Protein AF-A0A5E4IRG0-F1 (afdb_monomer)

Structure (mmCIF, N/CA/C/O backbone):
data_AF-A0A5E4IRG0-F1
#
_entry.id   AF-A0A5E4IRG0-F1
#
loop_
_atom_site.group_PDB
_atom_site.id
_atom_site.type_symbol
_atom_site.label_atom_id
_atom_site.label_alt_id
_atom_site.label_comp_id
_atom_site.label_asym_id
_atom_site.label_entity_id
_atom_site.label_seq_id
_atom_site.pdbx_PDB_ins_code
_atom_site.Cartn_x
_atom_site.Cartn_y
_atom_site.Cartn_z
_atom_site.occupancy
_atom_site.B_iso_or_equiv
_atom_site.auth_seq_id
_atom_site.auth_comp_id
_atom_site.auth_asym_id
_atom_site.auth_atom_id
_atom_site.pdbx_PDB_model_num
ATOM 1 N N . MET A 1 1 ? -17.922 -11.017 8.767 1.00 49.22 1 MET A N 1
ATOM 2 C CA . MET A 1 1 ? -16.994 -10.063 8.133 1.00 49.22 1 MET A CA 1
ATOM 3 C C . MET A 1 1 ? -16.853 -10.526 6.704 1.00 49.22 1 MET A C 1
ATOM 5 O O . MET A 1 1 ? -16.290 -11.594 6.501 1.00 49.22 1 MET A O 1
ATOM 9 N N . ASP A 1 2 ? -17.446 -9.803 5.759 1.00 52.03 2 ASP A N 1
ATOM 10 C CA . ASP A 1 2 ? -17.298 -10.082 4.329 1.00 52.03 2 ASP A CA 1
ATOM 11 C C . ASP A 1 2 ? -15.829 -9.847 3.961 1.00 52.03 2 ASP A C 1
ATOM 13 O O . ASP A 1 2 ? -15.380 -8.714 3.795 1.00 52.03 2 ASP A O 1
ATOM 17 N N . GLY A 1 3 ? -15.042 -10.924 3.986 1.00 57.00 3 GLY A N 1
ATOM 18 C CA . GLY A 1 3 ? -13.575 -10.909 3.984 1.00 57.00 3 GLY A CA 1
ATOM 19 C C . GLY A 1 3 ? -12.929 -10.501 2.660 1.00 57.00 3 GLY A C 1
ATOM 20 O O . GLY A 1 3 ? -11.755 -10.786 2.457 1.00 57.00 3 GLY A O 1
ATOM 21 N N . GLU A 1 4 ? -13.677 -9.866 1.760 1.00 71.06 4 GLU A N 1
ATOM 22 C CA . GLU A 1 4 ? -13.226 -9.564 0.401 1.00 71.06 4 GLU A CA 1
ATOM 23 C C . GLU A 1 4 ? -13.097 -8.061 0.110 1.00 71.06 4 GLU A C 1
ATOM 25 O O . GLU A 1 4 ? -12.426 -7.686 -0.851 1.00 71.06 4 GLU A O 1
ATOM 30 N N . THR A 1 5 ? -13.652 -7.187 0.957 1.00 83.38 5 THR A N 1
ATOM 31 C CA . THR A 1 5 ? -13.642 -5.735 0.714 1.00 83.38 5 THR A CA 1
ATOM 32 C C . THR A 1 5 ? -12.464 -5.049 1.405 1.00 83.38 5 THR A C 1
ATOM 34 O O . THR A 1 5 ? -12.278 -5.181 2.617 1.00 83.38 5 THR A O 1
ATOM 37 N N . LEU A 1 6 ? -11.700 -4.244 0.659 1.00 88.62 6 LEU A N 1
ATOM 38 C CA . LEU A 1 6 ? -10.636 -3.400 1.212 1.00 88.62 6 LEU A CA 1
ATOM 39 C C . LEU A 1 6 ? -11.215 -2.363 2.194 1.00 88.62 6 LEU A C 1
ATOM 41 O O . LEU A 1 6 ? -11.920 -1.442 1.795 1.00 88.62 6 LEU A O 1
ATOM 45 N N . GLN A 1 7 ? -10.893 -2.502 3.483 1.00 91.06 7 GLN A N 1
ATOM 46 C CA . GLN A 1 7 ? -11.421 -1.639 4.554 1.00 91.06 7 GLN A CA 1
ATOM 47 C C . GLN A 1 7 ? -10.587 -0.372 4.807 1.00 91.06 7 GLN A C 1
ATOM 49 O O . GLN A 1 7 ? -11.105 0.623 5.319 1.00 91.06 7 GLN A O 1
ATOM 54 N N . GLY A 1 8 ? -9.294 -0.410 4.487 1.00 92.06 8 GLY A N 1
ATOM 55 C CA . GLY A 1 8 ? -8.365 0.686 4.735 1.00 92.06 8 GLY A CA 1
ATOM 56 C C . GLY A 1 8 ? -6.910 0.274 4.531 1.00 92.06 8 GLY A C 1
ATOM 57 O O . GLY A 1 8 ? -6.607 -0.907 4.360 1.00 92.06 8 GLY A O 1
ATOM 58 N N . ILE A 1 9 ? -6.007 1.253 4.570 1.00 93.06 9 ILE A N 1
ATOM 59 C CA . ILE A 1 9 ? -4.556 1.030 4.589 1.00 93.06 9 ILE A CA 1
ATOM 60 C C . ILE A 1 9 ? -3.954 1.689 5.829 1.00 93.06 9 ILE A C 1
ATOM 62 O O . ILE A 1 9 ? -4.373 2.775 6.229 1.00 93.06 9 ILE A O 1
ATOM 66 N N . VAL A 1 10 ? -2.959 1.039 6.426 1.00 93.50 10 VAL A N 1
ATOM 67 C CA . VAL A 1 10 ? -2.134 1.626 7.484 1.00 93.50 10 VAL A CA 1
ATOM 68 C C . VAL A 1 10 ? -0.730 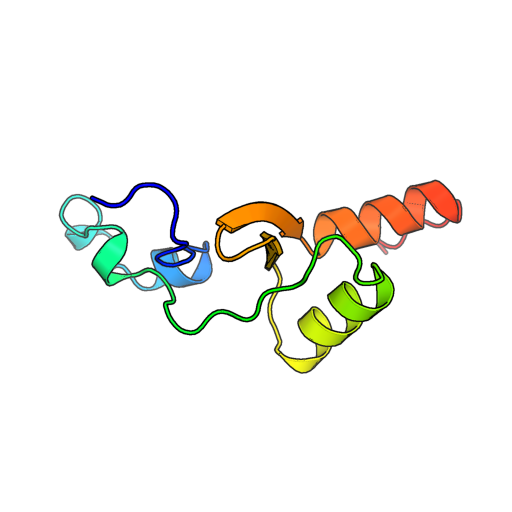1.824 6.935 1.00 93.50 10 VAL A C 1
ATOM 70 O O . VAL A 1 10 ? -0.114 0.901 6.396 1.00 93.50 10 VAL A O 1
ATOM 73 N N . THR A 1 11 ? -0.211 3.037 7.069 1.00 90.00 11 THR A N 1
ATOM 74 C CA . THR A 1 11 ? 1.171 3.369 6.725 1.00 90.00 11 THR A CA 1
ATOM 75 C C . THR A 1 11 ? 1.955 3.777 7.967 1.00 90.00 11 THR A C 1
ATOM 77 O O . THR A 1 11 ? 1.392 4.005 9.036 1.00 90.00 11 THR A O 1
ATOM 80 N N . LEU A 1 12 ? 3.279 3.898 7.831 1.00 89.38 12 LEU A N 1
ATOM 81 C CA . LEU A 1 12 ? 4.131 4.390 8.917 1.00 89.38 12 LEU A CA 1
ATOM 82 C C . LEU A 1 12 ? 3.647 5.752 9.437 1.00 89.38 12 LEU A C 1
ATOM 84 O O . LEU A 1 12 ? 3.633 5.976 10.640 1.00 89.38 12 LEU A O 1
ATOM 88 N N . THR A 1 13 ? 3.200 6.628 8.537 1.00 87.88 13 THR A N 1
ATOM 89 C CA . THR A 1 13 ? 2.670 7.952 8.882 1.00 87.88 13 THR A CA 1
ATOM 90 C C . THR A 1 13 ? 1.404 7.872 9.730 1.00 87.88 13 THR A C 1
ATOM 92 O O . THR A 1 13 ? 1.160 8.759 10.541 1.00 87.88 13 THR A O 1
ATOM 95 N N . ASP A 1 14 ? 0.603 6.819 9.584 1.00 91.19 14 ASP A N 1
ATOM 96 C CA . ASP A 1 14 ? -0.593 6.627 10.405 1.00 91.19 14 ASP A CA 1
ATOM 97 C C . ASP A 1 14 ? -0.227 6.134 11.804 1.00 91.19 14 ASP A C 1
ATOM 99 O O . ASP A 1 14 ? -0.742 6.651 12.790 1.00 91.19 14 ASP A O 1
ATOM 103 N N . LEU A 1 15 ? 0.742 5.220 11.903 1.00 91.56 15 LEU A N 1
ATOM 104 C CA . LEU A 1 15 ? 1.254 4.735 13.188 1.00 91.56 15 LEU A CA 1
ATOM 105 C C . LEU A 1 15 ? 2.009 5.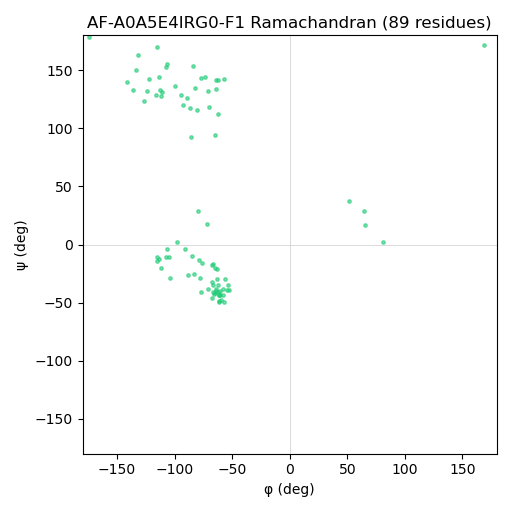814 13.974 1.00 91.56 15 LEU A C 1
ATOM 107 O O . LEU A 1 15 ? 1.952 5.834 15.199 1.00 91.56 15 LEU A O 1
ATOM 111 N N . GLN A 1 16 ? 2.678 6.743 13.287 1.00 92.12 16 GLN A N 1
ATOM 112 C CA . GLN A 1 16 ? 3.360 7.880 13.915 1.00 92.12 16 GLN A CA 1
ATOM 113 C C . GLN A 1 16 ? 2.407 8.834 14.645 1.00 92.12 16 GLN A C 1
ATOM 115 O O . GLN A 1 16 ? 2.850 9.576 15.517 1.00 92.12 16 GLN A O 1
ATOM 120 N N . LYS A 1 17 ? 1.111 8.821 14.310 1.00 90.69 17 LYS A N 1
ATOM 121 C CA . LYS A 1 17 ? 0.095 9.632 14.996 1.00 90.69 17 LYS A CA 1
ATOM 122 C C . LYS A 1 17 ? -0.334 9.023 16.331 1.00 90.69 17 LYS A C 1
ATOM 124 O O . LYS A 1 17 ? -0.995 9.709 17.101 1.00 90.69 17 LYS A O 1
ATOM 129 N N . VAL A 1 18 ? 0.010 7.759 16.592 1.00 96.06 18 VAL A N 1
ATOM 130 C CA . VAL A 1 18 ? -0.365 7.051 17.819 1.00 96.06 18 VAL A CA 1
ATOM 131 C C . VAL A 1 18 ? 0.672 7.337 18.906 1.00 96.06 18 VAL A C 1
ATOM 133 O O . VAL A 1 18 ? 1.840 6.958 18.728 1.00 96.06 18 VAL A O 1
ATOM 136 N N . PRO A 1 19 ? 0.277 7.970 20.027 1.00 95.19 19 PRO A N 1
ATOM 137 C CA . PRO A 1 19 ? 1.163 8.181 21.165 1.00 95.19 19 PRO A CA 1
ATOM 138 C C . PRO A 1 19 ? 1.722 6.856 21.683 1.00 95.19 19 PRO A C 1
ATOM 140 O O . PRO A 1 19 ? 0.998 5.864 21.743 1.00 95.19 19 PRO A O 1
ATOM 143 N N . ASP A 1 20 ? 2.989 6.838 22.105 1.00 95.12 20 ASP A N 1
ATOM 144 C CA . ASP A 1 20 ? 3.661 5.614 22.571 1.00 95.12 20 ASP A CA 1
ATOM 145 C C . ASP A 1 20 ? 2.867 4.889 23.672 1.00 95.12 20 ASP A C 1
ATOM 147 O O . ASP A 1 20 ? 2.750 3.667 23.635 1.00 95.12 20 ASP A O 1
ATOM 151 N N . ALA A 1 21 ? 2.253 5.641 24.593 1.00 96.31 21 ALA A N 1
ATOM 152 C CA . ALA A 1 21 ? 1.449 5.108 25.696 1.00 96.31 21 ALA A CA 1
ATOM 153 C C . ALA A 1 21 ? 0.133 4.429 25.261 1.00 96.31 21 ALA A C 1
ATOM 155 O O . ALA A 1 21 ? -0.453 3.682 26.039 1.00 96.31 21 ALA A O 1
ATOM 156 N N . GLU A 1 22 ? -0.342 4.688 24.042 1.00 96.19 22 GLU A N 1
ATOM 157 C CA . GLU A 1 22 ? -1.626 4.193 23.525 1.00 96.19 22 GLU A CA 1
ATOM 158 C C . GLU A 1 22 ? -1.452 3.078 22.480 1.00 96.19 22 GLU A C 1
ATOM 160 O O . GLU A 1 22 ? -2.435 2.511 22.000 1.00 96.19 22 GLU A O 1
ATOM 165 N N . ARG A 1 23 ? -0.212 2.734 22.105 1.00 92.50 23 ARG A N 1
ATOM 166 C CA . ARG A 1 23 ? 0.065 1.778 21.016 1.00 92.50 23 ARG A CA 1
ATOM 167 C C . ARG A 1 23 ? -0.460 0.371 21.275 1.00 92.50 23 ARG A C 1
ATOM 169 O O . ARG A 1 23 ? -0.915 -0.268 20.332 1.00 92.50 23 ARG A O 1
ATOM 176 N N . ASP A 1 24 ? -0.446 -0.080 22.525 1.00 95.06 24 ASP A N 1
ATOM 177 C CA . ASP A 1 24 ? -0.879 -1.436 22.891 1.00 95.06 24 ASP A CA 1
ATOM 178 C C . ASP A 1 24 ? -2.409 -1.595 22.897 1.00 95.06 24 ASP A C 1
ATOM 180 O O . ASP A 1 24 ? -2.925 -2.712 22.883 1.00 95.06 24 ASP A O 1
ATOM 184 N N . THR A 1 25 ? -3.149 -0.483 22.914 1.00 96.44 25 THR A N 1
ATOM 185 C CA . THR A 1 25 ? -4.619 -0.466 22.991 1.00 96.44 25 THR A CA 1
ATOM 186 C C . THR A 1 25 ? -5.283 0.123 21.747 1.00 96.44 25 THR A C 1
ATOM 188 O O . THR A 1 25 ? -6.497 -0.013 21.575 1.00 96.44 25 THR A O 1
ATOM 191 N N . THR A 1 26 ? -4.507 0.743 20.855 1.00 95.94 26 THR A N 1
ATOM 192 C CA . THR A 1 26 ? -5.012 1.330 19.613 1.00 95.94 26 THR A CA 1
ATOM 193 C C . THR A 1 26 ? -5.195 0.260 18.541 1.00 95.94 26 THR A C 1
ATOM 195 O O . THR A 1 26 ? -4.243 -0.334 18.038 1.00 95.94 26 THR A O 1
ATOM 198 N N . ASN A 1 27 ? -6.439 0.052 18.124 1.00 95.44 27 ASN A N 1
ATOM 199 C CA . ASN A 1 27 ? -6.772 -0.860 17.039 1.00 95.44 27 ASN A CA 1
ATOM 200 C C . ASN A 1 27 ? -6.457 -0.236 15.674 1.00 95.44 27 ASN A C 1
ATOM 202 O O . ASN A 1 27 ? -6.748 0.933 15.419 1.00 95.44 27 ASN A O 1
ATOM 206 N N . VAL A 1 28 ? -5.991 -1.053 14.725 1.00 94.88 28 VAL A N 1
ATOM 207 C CA . VAL A 1 28 ? -5.667 -0.613 13.350 1.00 94.88 28 VAL A CA 1
ATOM 208 C C . VAL A 1 28 ? -6.822 0.118 12.654 1.00 94.88 28 VAL A C 1
ATOM 210 O O . VAL A 1 28 ? -6.601 1.085 11.930 1.00 94.88 28 VAL A O 1
ATOM 213 N N . GLY A 1 29 ? -8.070 -0.279 12.922 1.00 94.69 29 GLY A N 1
ATOM 214 C CA . GLY A 1 29 ? -9.260 0.351 12.344 1.00 94.69 29 GLY A CA 1
ATOM 215 C C . GLY A 1 29 ? -9.509 1.795 12.799 1.00 94.69 29 GLY A C 1
ATOM 216 O O . GLY A 1 29 ? -10.283 2.501 12.145 1.00 94.69 29 GLY A O 1
ATOM 217 N N . GLN A 1 30 ? -8.871 2.224 13.895 1.00 94.56 30 GLN A N 1
ATOM 218 C CA . GLN A 1 30 ? -8.922 3.597 14.410 1.00 94.56 30 GLN A CA 1
ATOM 219 C C . GLN A 1 30 ? -7.923 4.514 13.696 1.00 94.56 30 GLN A C 1
ATOM 221 O O . GLN A 1 30 ? -8.149 5.718 13.631 1.00 94.56 30 GLN A O 1
ATOM 226 N N . VAL A 1 31 ? -6.844 3.951 13.143 1.00 95.44 31 VAL A N 1
ATOM 227 C CA . VAL A 1 31 ? -5.734 4.721 12.558 1.00 95.44 31 VAL A CA 1
ATOM 228 C C . VAL A 1 31 ? -5.633 4.587 11.043 1.00 95.44 31 VAL A C 1
ATOM 230 O O . VAL A 1 31 ? -5.028 5.438 10.399 1.00 95.44 31 VAL A O 1
ATOM 233 N N . MET A 1 32 ? -6.222 3.543 10.454 1.00 94.69 32 MET A N 1
ATOM 234 C CA . MET A 1 32 ? -6.159 3.319 9.011 1.00 94.69 32 MET A CA 1
ATOM 235 C C . MET A 1 32 ? -6.826 4.444 8.215 1.00 94.69 32 MET A C 1
ATOM 237 O O . MET A 1 32 ? -7.904 4.9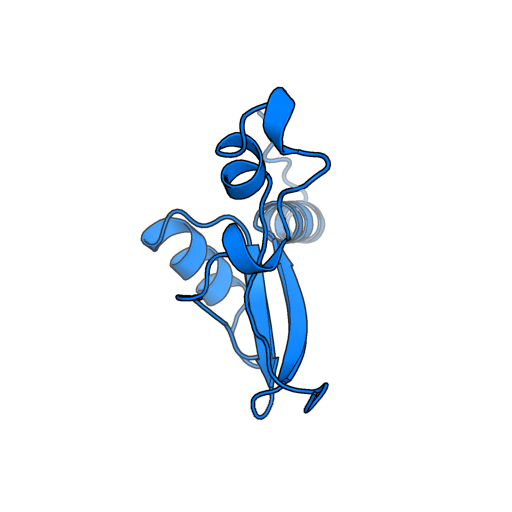36 8.561 1.00 94.69 32 MET A O 1
ATOM 241 N N . ALA A 1 33 ? -6.225 4.795 7.082 1.00 91.75 33 ALA A N 1
ATOM 242 C CA . ALA A 1 33 ? -6.863 5.659 6.106 1.00 91.75 33 ALA A CA 1
ATOM 243 C C . ALA A 1 33 ? -8.001 4.898 5.406 1.00 91.75 33 ALA A C 1
ATOM 245 O O . ALA A 1 33 ? -7.820 3.767 4.954 1.00 91.75 33 ALA A O 1
ATOM 246 N N . ARG A 1 34 ? -9.177 5.532 5.313 1.00 90.81 34 ARG A N 1
ATOM 247 C CA . ARG A 1 34 ? -10.379 4.968 4.662 1.00 90.81 34 ARG A CA 1
ATOM 248 C C . ARG A 1 34 ? -10.652 5.555 3.282 1.00 90.81 34 ARG A C 1
ATOM 250 O O . ARG A 1 34 ? -11.225 4.889 2.429 1.00 90.81 34 ARG A O 1
ATOM 257 N N . LYS A 1 35 ? -10.237 6.803 3.051 1.00 88.31 35 LYS A N 1
ATOM 258 C CA . LYS A 1 35 ? -10.303 7.433 1.732 1.00 88.31 35 LYS A CA 1
ATOM 259 C C . LYS A 1 35 ? -9.041 7.059 0.965 1.00 88.31 35 LYS A C 1
ATOM 261 O O . LYS A 1 35 ? -8.006 7.702 1.124 1.00 88.31 35 LYS A O 1
ATOM 266 N N . LEU A 1 36 ? -9.135 5.977 0.205 1.00 89.81 36 LEU A N 1
ATOM 267 C CA . LEU A 1 36 ? -8.014 5.413 -0.531 1.00 89.81 36 LEU A CA 1
ATOM 268 C C . LEU A 1 36 ? -8.066 5.834 -1.993 1.00 89.81 36 LEU A C 1
ATOM 270 O O . LEU A 1 36 ? -9.117 5.775 -2.627 1.00 89.81 36 LEU A O 1
ATOM 274 N N . TYR A 1 37 ? -6.907 6.208 -2.520 1.00 94.06 37 TYR A N 1
ATOM 275 C CA . TYR A 1 37 ? -6.662 6.131 -3.950 1.00 94.06 37 TYR A CA 1
ATOM 276 C C . TYR A 1 37 ? -6.257 4.697 -4.267 1.00 94.06 37 TYR A C 1
ATOM 278 O O . TYR A 1 37 ? -5.464 4.110 -3.531 1.00 94.06 37 TYR A O 1
ATOM 286 N N . VAL A 1 38 ? -6.835 4.137 -5.321 1.00 95.19 38 VAL A N 1
ATOM 287 C CA . VAL A 1 38 ? -6.609 2.760 -5.767 1.00 95.19 38 VAL A CA 1
ATOM 288 C C . VAL A 1 38 ? -6.335 2.760 -7.263 1.00 95.19 38 VAL A C 1
ATOM 290 O O . VAL A 1 38 ? -6.632 3.743 -7.943 1.00 95.19 38 VAL A O 1
ATOM 293 N N . ILE A 1 39 ? -5.768 1.666 -7.753 1.00 96.88 39 ILE A N 1
ATOM 294 C CA . ILE A 1 39 ? -5.437 1.479 -9.165 1.00 96.88 39 ILE A CA 1
ATOM 295 C C . ILE A 1 39 ? -5.894 0.092 -9.636 1.00 96.88 39 ILE A C 1
ATOM 297 O O . ILE A 1 39 ? -5.957 -0.828 -8.817 1.00 96.88 39 ILE A O 1
ATOM 301 N N . ALA A 1 40 ? -6.245 -0.063 -10.911 1.00 97.12 40 ALA A N 1
ATOM 302 C CA . ALA A 1 40 ? -6.607 -1.354 -11.494 1.00 97.12 40 ALA A CA 1
ATOM 303 C C . ALA A 1 40 ? -5.350 -2.132 -11.934 1.00 97.12 40 ALA A C 1
ATOM 305 O O . ALA A 1 40 ? -4.321 -1.514 -12.221 1.00 97.12 40 ALA A O 1
ATOM 306 N N . PRO A 1 41 ? -5.384 -3.476 -11.991 1.00 96.94 41 PRO A N 1
ATOM 307 C CA . PRO A 1 41 ? -4.246 -4.251 -12.487 1.00 96.94 41 PRO A CA 1
ATOM 308 C C . PRO A 1 41 ? -3.940 -4.017 -13.976 1.00 96.94 41 PRO A C 1
ATOM 310 O O . PRO A 1 41 ? -2.815 -4.271 -14.399 1.00 96.94 41 PRO A O 1
ATOM 313 N N . GLU A 1 42 ? -4.899 -3.520 -14.760 1.00 97.06 42 GLU A N 1
ATOM 314 C CA . GLU A 1 42 ? -4.725 -3.170 -16.175 1.00 97.06 42 GLU A CA 1
ATOM 315 C C . GLU A 1 42 ? -4.153 -1.761 -16.391 1.00 97.06 42 GLU A C 1
ATOM 317 O O . GLU A 1 42 ? -3.804 -1.410 -17.519 1.00 97.06 42 GLU A O 1
ATOM 322 N N . ASP A 1 43 ? -4.066 -0.939 -15.341 1.00 96.50 43 ASP A N 1
ATOM 323 C CA . ASP A 1 43 ? -3.527 0.412 -15.455 1.00 96.50 43 ASP A CA 1
ATOM 324 C C . ASP A 1 43 ? -2.001 0.399 -15.618 1.00 96.50 43 ASP A C 1
ATOM 326 O O . ASP A 1 43 ? -1.261 -0.364 -14.992 1.00 96.50 43 ASP A O 1
ATOM 330 N N . GLU A 1 44 ? -1.507 1.337 -16.421 1.00 94.56 44 GLU A N 1
ATOM 331 C CA . GLU A 1 44 ? -0.080 1.497 -16.672 1.00 94.56 44 GLU A CA 1
ATOM 332 C C . GLU A 1 44 ? 0.694 1.892 -15.404 1.00 94.56 44 GLU A C 1
ATOM 334 O O . GLU A 1 44 ? 0.296 2.780 -14.640 1.00 94.56 44 GLU A O 1
ATOM 339 N N . ALA A 1 45 ? 1.903 1.347 -15.236 1.00 91.94 45 ALA A N 1
ATOM 340 C CA . ALA A 1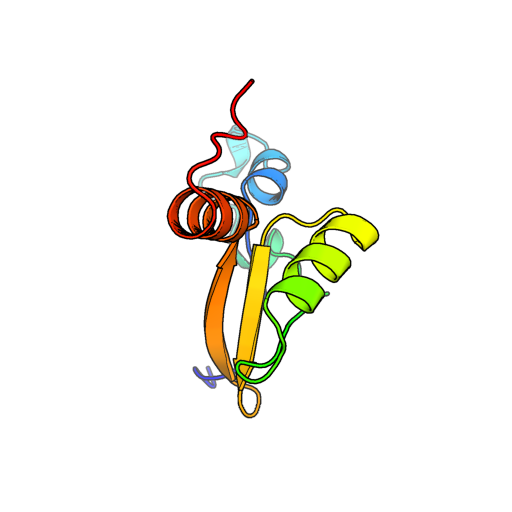 45 ? 2.797 1.715 -14.132 1.00 91.94 45 ALA A CA 1
ATOM 341 C C . ALA A 1 45 ? 3.108 3.228 -14.088 1.00 91.94 45 ALA A C 1
ATOM 343 O O . ALA A 1 45 ? 3.327 3.807 -13.021 1.00 91.94 45 ALA A O 1
ATOM 344 N N . SER A 1 46 ? 3.098 3.897 -15.246 1.00 92.69 46 SER A N 1
ATOM 345 C CA . SER A 1 46 ? 3.257 5.352 -15.351 1.00 92.69 46 SER A CA 1
ATOM 346 C C . SER A 1 46 ? 2.084 6.126 -14.738 1.00 92.69 46 SER A C 1
ATOM 348 O O . SER A 1 46 ? 2.306 7.162 -14.106 1.00 92.69 46 SER A O 1
ATOM 350 N N . ALA A 1 47 ? 0.858 5.606 -14.844 1.00 95.44 47 ALA A N 1
ATOM 351 C CA . ALA A 1 47 ? -0.319 6.173 -14.196 1.00 95.44 47 ALA A CA 1
ATOM 352 C C . ALA A 1 47 ? -0.217 6.042 -12.670 1.00 95.44 47 ALA A C 1
ATOM 354 O O . ALA A 1 47 ? -0.477 7.014 -11.959 1.00 95.44 47 ALA A O 1
ATOM 355 N N . ALA A 1 48 ? 0.272 4.898 -12.173 1.00 95.38 48 ALA A N 1
ATOM 356 C CA . ALA A 1 48 ? 0.561 4.703 -10.751 1.00 95.38 48 ALA A CA 1
ATOM 357 C C . ALA A 1 48 ? 1.556 5.752 -10.229 1.00 95.38 48 ALA A C 1
ATOM 359 O O . ALA A 1 48 ? 1.294 6.417 -9.225 1.00 95.38 48 ALA A O 1
ATOM 360 N N . MET A 1 49 ? 2.674 5.956 -10.939 1.00 93.81 49 MET A N 1
ATOM 361 C CA . MET A 1 49 ? 3.679 6.964 -10.574 1.00 93.81 49 MET A CA 1
ATOM 362 C C . MET A 1 49 ? 3.111 8.383 -10.581 1.00 93.81 49 MET A C 1
ATOM 364 O O . MET A 1 49 ? 3.372 9.155 -9.656 1.00 93.81 49 MET A O 1
ATOM 368 N N . LYS A 1 50 ? 2.321 8.724 -11.604 1.00 94.94 50 LYS A N 1
ATOM 369 C CA . LYS A 1 50 ? 1.675 10.033 -11.714 1.00 94.94 50 LYS A CA 1
ATOM 370 C C . LYS A 1 50 ? 0.725 10.276 -10.543 1.00 94.94 50 LYS A C 1
ATOM 372 O O . LYS A 1 50 ? 0.857 11.292 -9.867 1.00 94.94 50 LYS A O 1
ATOM 377 N N . MET A 1 51 ? -0.157 9.322 -10.245 1.00 95.69 51 MET A N 1
ATOM 378 C CA . MET A 1 51 ? -1.101 9.418 -9.129 1.00 95.69 51 MET A CA 1
ATOM 379 C C . MET A 1 51 ? -0.379 9.544 -7.783 1.00 95.69 51 MET A C 1
ATOM 381 O O . MET A 1 51 ? -0.747 10.384 -6.963 1.00 95.69 51 MET A O 1
ATOM 385 N N . MET A 1 52 ? 0.683 8.761 -7.564 1.00 94.06 52 MET A N 1
ATOM 386 C CA . MET A 1 52 ? 1.522 8.878 -6.367 1.00 94.06 52 MET A CA 1
ATOM 387 C C . MET A 1 52 ? 2.128 10.279 -6.224 1.00 94.06 52 MET A C 1
ATOM 389 O O . MET A 1 52 ? 2.107 10.850 -5.132 1.00 94.06 52 MET A O 1
ATOM 393 N N . SER A 1 53 ? 2.633 10.845 -7.323 1.00 93.25 53 SER A N 1
ATOM 394 C CA . SER A 1 53 ? 3.225 12.185 -7.340 1.00 93.25 53 SER A CA 1
ATOM 395 C C . SER A 1 53 ? 2.193 13.287 -7.092 1.00 93.25 53 SER A C 1
ATOM 397 O O . SER A 1 53 ? 2.455 14.192 -6.306 1.00 93.25 53 SER A O 1
ATOM 399 N N . GLU A 1 54 ? 1.036 13.226 -7.751 1.00 95.50 54 GLU A N 1
ATOM 400 C CA . GLU A 1 54 ? -0.012 14.252 -7.655 1.00 95.50 54 GLU A CA 1
ATOM 401 C C . GLU A 1 54 ? -0.712 14.236 -6.292 1.00 95.50 54 GLU A C 1
ATOM 403 O O . GLU A 1 54 ? -0.998 15.291 -5.730 1.00 95.50 54 GLU A O 1
ATOM 408 N N . MET A 1 55 ? -0.948 13.046 -5.733 1.00 92.19 55 MET A N 1
ATOM 409 C CA . MET A 1 55 ? -1.662 12.884 -4.462 1.00 92.19 55 MET A CA 1
ATOM 410 C C . MET A 1 55 ? -0.735 12.868 -3.240 1.00 92.19 55 MET A C 1
ATOM 412 O O . MET A 1 55 ? -1.217 12.790 -2.110 1.00 92.19 55 MET A O 1
ATOM 416 N N . GLY A 1 56 ? 0.586 12.913 -3.439 1.00 90.31 56 GLY A N 1
ATOM 417 C CA . GLY A 1 56 ? 1.565 12.871 -2.351 1.00 90.31 56 GLY A CA 1
ATOM 418 C C . GLY A 1 56 ? 1.561 11.552 -1.566 1.00 90.31 56 GLY A C 1
ATOM 419 O O . GLY A 1 56 ? 1.885 11.536 -0.379 1.00 90.31 56 GLY A O 1
ATOM 420 N N . ILE A 1 57 ? 1.188 10.443 -2.209 1.00 90.62 57 ILE A N 1
ATOM 421 C CA . ILE A 1 57 ? 1.116 9.109 -1.596 1.00 90.62 57 ILE A CA 1
ATOM 422 C C . ILE A 1 57 ? 2.251 8.217 -2.097 1.00 90.62 57 ILE A C 1
ATOM 424 O O . I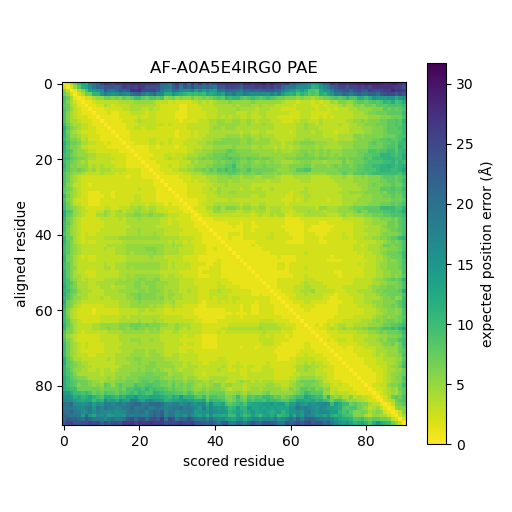LE A 1 57 ? 2.760 8.374 -3.201 1.00 90.62 57 ILE A O 1
ATOM 428 N N . ARG A 1 58 ? 2.661 7.248 -1.274 1.00 91.31 58 ARG A N 1
ATOM 429 C CA . ARG A 1 58 ? 3.798 6.355 -1.582 1.00 91.31 58 ARG A CA 1
ATOM 430 C C . ARG A 1 58 ? 3.391 4.930 -1.930 1.00 91.31 58 ARG A C 1
ATOM 432 O O . ARG A 1 58 ? 4.242 4.139 -2.320 1.00 91.31 58 ARG A O 1
ATOM 439 N N . ARG A 1 59 ? 2.125 4.578 -1.717 1.00 93.50 59 ARG A N 1
ATOM 440 C CA . ARG A 1 59 ? 1.596 3.224 -1.892 1.00 93.50 59 ARG A CA 1
ATOM 441 C C . ARG A 1 59 ? 0.202 3.312 -2.487 1.00 9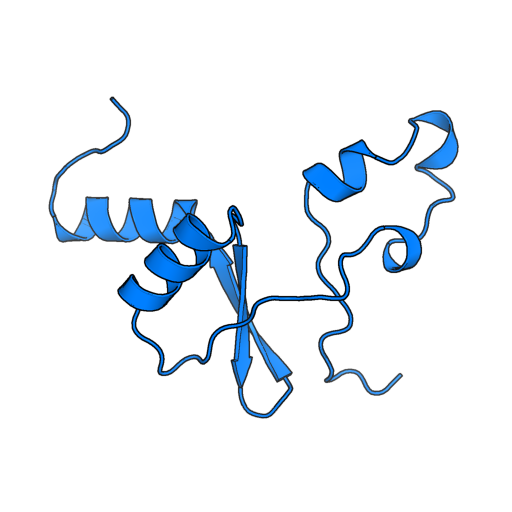3.50 59 ARG A C 1
ATOM 443 O O . ARG A 1 59 ? -0.570 4.176 -2.075 1.00 93.50 59 ARG A O 1
ATOM 450 N N . LEU A 1 60 ? -0.097 2.411 -3.411 1.00 95.00 60 LEU A N 1
ATOM 451 C CA . LEU A 1 60 ? -1.404 2.258 -4.032 1.00 95.00 60 LEU A CA 1
ATOM 452 C C . LEU A 1 60 ? -1.859 0.802 -3.886 1.00 95.00 60 LEU A C 1
ATOM 454 O O . LEU A 1 60 ? -1.139 -0.107 -4.305 1.00 95.00 60 LEU A O 1
ATOM 458 N N . PRO A 1 61 ? -3.028 0.555 -3.279 1.00 95.50 61 PRO A N 1
ATOM 459 C CA . PRO A 1 61 ? -3.709 -0.724 -3.389 1.00 95.50 61 PRO A CA 1
ATOM 460 C C . PRO A 1 61 ? -4.131 -0.971 -4.840 1.00 95.50 61 PRO A C 1
ATOM 462 O O . PRO A 1 61 ? -4.712 -0.087 -5.474 1.00 95.50 61 PRO A O 1
ATOM 465 N N . VAL A 1 62 ? -3.867 -2.177 -5.333 1.00 96.56 62 VAL A N 1
ATOM 466 C CA . VAL A 1 62 ? -4.358 -2.655 -6.626 1.00 96.56 62 VAL A CA 1
ATOM 467 C C . VAL A 1 62 ? -5.674 -3.382 -6.381 1.00 96.56 62 VAL A C 1
ATOM 469 O O . VAL A 1 62 ? -5.715 -4.342 -5.603 1.00 96.56 62 VAL A O 1
ATOM 472 N N . ILE A 1 63 ? -6.745 -2.894 -6.999 1.00 95.50 63 ILE A N 1
ATOM 473 C CA . ILE A 1 63 ? -8.102 -3.404 -6.823 1.00 95.50 63 ILE A CA 1
ATOM 474 C C . ILE A 1 63 ? -8.608 -3.967 -8.143 1.00 95.50 63 ILE A C 1
ATOM 476 O O . ILE A 1 63 ? -8.611 -3.267 -9.148 1.00 95.50 63 ILE A O 1
ATOM 480 N N . ASP A 1 64 ? -9.107 -5.196 -8.103 1.00 95.00 64 ASP A N 1
ATOM 481 C CA . ASP A 1 64 ? -9.851 -5.810 -9.198 1.00 95.00 64 ASP A CA 1
ATOM 482 C C . ASP A 1 64 ? -11.209 -6.266 -8.675 1.00 95.00 64 ASP A C 1
ATOM 484 O O . ASP A 1 64 ? -11.301 -6.886 -7.615 1.00 95.00 64 ASP A O 1
ATOM 488 N N . SER A 1 65 ? -12.274 -5.924 -9.399 1.00 91.38 65 SER A N 1
ATOM 489 C CA . SER A 1 65 ? -13.633 -6.380 -9.098 1.00 91.38 65 SER A CA 1
ATOM 490 C C . SER A 1 65 ? -14.047 -6.141 -7.632 1.00 91.38 65 SER A C 1
ATOM 492 O O . SER A 1 65 ? -14.714 -6.960 -7.004 1.00 91.38 65 SER A O 1
ATOM 494 N N . GLY A 1 66 ? -13.618 -5.006 -7.064 1.00 88.31 66 GLY A N 1
ATOM 495 C CA . GLY A 1 66 ? -13.901 -4.606 -5.678 1.00 88.31 66 GLY A CA 1
ATOM 496 C C . GLY A 1 66 ? -13.010 -5.254 -4.609 1.00 88.31 66 GLY A C 1
ATOM 497 O O . GLY A 1 66 ? -13.187 -4.975 -3.422 1.00 88.31 66 GLY A O 1
ATOM 498 N N . ARG A 1 67 ? -12.035 -6.074 -5.010 1.00 91.69 67 ARG A N 1
ATOM 499 C CA . ARG A 1 67 ? -11.149 -6.828 -4.121 1.00 91.69 67 ARG A CA 1
ATOM 500 C C . ARG A 1 67 ? -9.706 -6.364 -4.209 1.00 91.69 67 ARG A C 1
ATOM 502 O O . ARG A 1 67 ? -9.208 -6.054 -5.284 1.00 91.69 67 ARG A O 1
ATOM 509 N N . LEU A 1 68 ? -9.008 -6.383 -3.075 1.00 93.44 68 LEU A N 1
ATOM 510 C CA . LEU A 1 68 ? -7.563 -6.156 -3.039 1.00 93.44 68 LEU A CA 1
ATOM 511 C C . LEU A 1 68 ? -6.835 -7.347 -3.670 1.00 93.44 68 LEU A C 1
ATOM 513 O O . LEU A 1 68 ? -6.902 -8.456 -3.141 1.00 93.44 68 LEU A O 1
ATOM 517 N N . VAL A 1 69 ? -6.109 -7.097 -4.756 1.00 95.19 69 VAL A N 1
ATOM 518 C CA . VAL A 1 69 ? -5.310 -8.119 -5.455 1.00 95.19 69 VAL A CA 1
ATOM 519 C C . VAL A 1 69 ? -3.806 -7.865 -5.371 1.00 95.19 69 VAL A C 1
ATOM 521 O O . VAL A 1 69 ? -3.014 -8.761 -5.645 1.00 95.19 69 VAL A O 1
ATOM 524 N N . GLY A 1 70 ? -3.388 -6.675 -4.934 1.00 94.81 70 GLY A N 1
ATOM 525 C CA . GLY A 1 70 ? -1.976 -6.357 -4.754 1.00 94.81 70 GLY A CA 1
ATOM 526 C C . GLY A 1 70 ? -1.734 -4.990 -4.128 1.00 94.81 70 GLY A C 1
ATOM 527 O O . GLY A 1 70 ? -2.663 -4.240 -3.833 1.00 94.81 70 GLY A O 1
ATOM 528 N N . ILE A 1 71 ? -0.462 -4.661 -3.918 1.00 95.31 71 ILE A N 1
ATOM 529 C CA . ILE A 1 71 ? -0.009 -3.341 -3.472 1.00 95.31 71 ILE A CA 1
ATOM 530 C C . ILE A 1 71 ? 1.206 -2.970 -4.314 1.00 95.31 71 ILE A C 1
ATOM 532 O O . ILE A 1 71 ? 2.122 -3.776 -4.452 1.00 95.31 71 ILE A O 1
ATOM 536 N N . VAL A 1 72 ? 1.231 -1.744 -4.829 1.00 95.31 72 VAL A N 1
ATOM 537 C CA . VAL A 1 72 ? 2.409 -1.164 -5.479 1.00 95.31 72 VAL A CA 1
ATOM 538 C C . VAL A 1 72 ? 2.944 -0.011 -4.640 1.00 95.31 72 VAL A C 1
ATOM 540 O O . VAL A 1 72 ? 2.183 0.845 -4.177 1.00 95.31 72 VAL A O 1
ATOM 543 N N . SER A 1 73 ? 4.258 0.017 -4.416 1.00 94.19 73 SER A N 1
ATOM 544 C CA . SER A 1 73 ? 4.936 1.131 -3.755 1.00 94.19 73 SER A CA 1
ATOM 545 C C . SER A 1 73 ? 5.751 1.959 -4.743 1.00 94.19 73 SER A C 1
ATOM 547 O O . SER A 1 73 ? 6.196 1.476 -5.785 1.00 94.19 73 SER A O 1
ATOM 549 N N . ARG A 1 74 ? 5.974 3.229 -4.403 1.00 92.50 74 ARG A N 1
ATOM 550 C CA . ARG A 1 74 ? 6.853 4.112 -5.172 1.00 92.50 74 ARG A CA 1
ATOM 551 C C . ARG A 1 74 ? 8.262 3.529 -5.269 1.00 92.50 74 ARG A C 1
ATOM 553 O O . ARG A 1 74 ? 8.894 3.646 -6.313 1.00 92.50 74 ARG A O 1
ATOM 560 N N . GLU A 1 75 ? 8.749 2.917 -4.191 1.00 91.38 75 GLU A N 1
ATOM 561 C CA . GLU A 1 75 ? 10.070 2.293 -4.146 1.00 91.38 75 GLU A CA 1
ATOM 562 C C . GLU A 1 75 ? 10.188 1.130 -5.142 1.00 91.38 75 GLU A C 1
ATOM 564 O O . GLU A 1 75 ? 11.205 1.026 -5.829 1.00 91.38 75 GLU A O 1
ATOM 569 N N . ASP A 1 76 ? 9.142 0.308 -5.275 1.00 91.25 76 ASP A N 1
ATOM 570 C CA . ASP A 1 76 ? 9.112 -0.794 -6.245 1.00 91.25 76 ASP A CA 1
ATOM 571 C C . ASP A 1 76 ? 9.148 -0.275 -7.687 1.00 91.25 76 ASP A C 1
ATOM 573 O O . ASP A 1 76 ? 9.896 -0.797 -8.512 1.00 91.25 76 ASP A O 1
ATOM 577 N N . LEU A 1 77 ? 8.397 0.792 -7.983 1.00 89.75 77 LEU A N 1
ATOM 578 C CA . LEU A 1 77 ? 8.360 1.409 -9.315 1.00 89.75 77 LEU A CA 1
ATOM 579 C C . LEU A 1 77 ? 9.707 2.030 -9.699 1.00 89.75 77 LEU A C 1
ATOM 581 O O . LEU A 1 77 ? 10.175 1.844 -10.822 1.00 89.75 77 LEU A O 1
ATOM 585 N N . VAL A 1 78 ? 10.361 2.729 -8.765 1.00 89.00 78 VAL A N 1
ATOM 586 C CA . VAL A 1 78 ? 11.711 3.271 -8.986 1.00 89.00 78 VAL A CA 1
ATOM 587 C C . VAL A 1 78 ? 12.695 2.139 -9.258 1.00 89.00 78 VAL A C 1
ATOM 589 O O . VAL A 1 78 ? 13.394 2.177 -10.267 1.00 89.00 78 VAL A O 1
ATOM 592 N N . ARG A 1 79 ? 12.691 1.092 -8.427 1.00 89.75 79 ARG A N 1
ATOM 593 C CA . ARG A 1 79 ? 13.571 -0.067 -8.609 1.00 89.75 79 ARG A CA 1
ATOM 594 C C . ARG A 1 79 ? 13.327 -0.777 -9.943 1.00 89.75 79 ARG A C 1
ATOM 596 O O . ARG A 1 79 ? 14.283 -1.180 -10.600 1.00 89.75 79 ARG A O 1
ATOM 603 N N . ALA A 1 80 ? 12.073 -0.920 -10.368 1.00 87.69 80 ALA A N 1
ATOM 604 C CA . ALA A 1 80 ? 11.744 -1.506 -11.666 1.00 87.69 80 ALA A CA 1
ATOM 605 C C . ALA A 1 80 ? 12.335 -0.680 -12.822 1.00 87.69 80 ALA A C 1
ATOM 607 O O . ALA A 1 80 ? 12.946 -1.238 -13.732 1.00 87.69 80 ALA A O 1
ATOM 608 N N . MET A 1 81 ? 12.237 0.653 -12.759 1.00 84.38 81 MET A N 1
ATOM 609 C CA . MET A 1 81 ? 12.854 1.533 -13.757 1.00 84.38 81 MET A CA 1
ATOM 610 C C . MET A 1 81 ? 14.384 1.447 -13.759 1.00 84.38 81 MET A C 1
ATOM 612 O O . MET A 1 81 ? 14.984 1.474 -14.835 1.00 84.38 81 MET A O 1
ATOM 616 N N . GLU A 1 82 ? 15.026 1.327 -12.595 1.00 86.19 82 GLU A N 1
ATOM 617 C CA . GLU A 1 82 ? 16.482 1.139 -12.495 1.00 86.19 82 GLU A CA 1
ATOM 618 C C . GLU A 1 82 ? 16.923 -0.134 -13.224 1.00 86.19 82 GLU A C 1
ATOM 620 O O . GLU A 1 82 ? 17.831 -0.097 -14.056 1.00 86.19 82 GLU A O 1
ATOM 625 N N . LEU A 1 83 ? 16.219 -1.244 -12.980 1.00 86.31 83 LEU A N 1
ATOM 626 C CA . LEU A 1 83 ? 16.492 -2.537 -13.609 1.00 86.31 83 LEU A CA 1
ATOM 627 C C . LEU A 1 83 ? 16.269 -2.507 -15.127 1.00 86.31 83 LEU A C 1
ATOM 629 O O . LEU A 1 83 ? 17.066 -3.073 -15.872 1.00 86.31 83 LEU A O 1
ATOM 633 N N . CY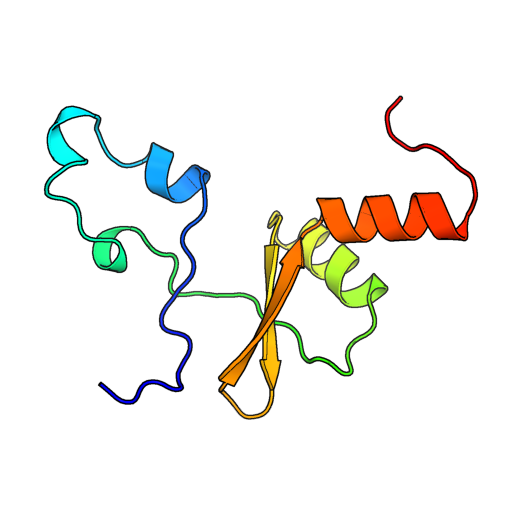S A 1 84 ? 15.215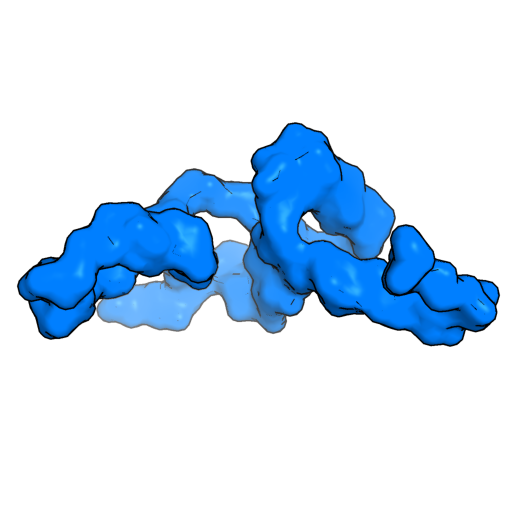 -1.835 -15.597 1.00 80.81 84 CYS A N 1
ATOM 634 C CA . CYS A 1 84 ? 14.895 -1.762 -17.024 1.00 80.81 84 CYS A CA 1
ATOM 635 C C . CYS A 1 84 ? 15.769 -0.765 -17.800 1.00 80.81 84 CYS A C 1
ATOM 637 O O . CYS A 1 84 ? 15.977 -0.948 -18.997 1.00 80.81 84 CYS A O 1
ATOM 639 N N . THR A 1 85 ? 16.261 0.302 -17.157 1.00 82.06 85 THR A N 1
ATOM 640 C CA . THR A 1 85 ? 17.014 1.375 -17.837 1.00 82.06 85 THR A CA 1
ATOM 641 C C . THR A 1 85 ? 18.522 1.330 -17.595 1.00 82.06 85 THR A C 1
ATOM 643 O O . THR A 1 85 ? 19.253 2.065 -18.258 1.00 82.06 85 THR A O 1
ATOM 646 N N . GLY A 1 86 ? 18.999 0.508 -16.654 1.00 77.19 86 GLY A N 1
ATOM 647 C CA . GLY A 1 86 ? 20.413 0.442 -16.269 1.00 77.19 86 GLY A CA 1
ATOM 648 C C . GLY A 1 86 ? 20.936 1.725 -15.612 1.00 77.19 86 GLY A C 1
ATOM 649 O O . GLY A 1 86 ? 22.147 1.937 -15.560 1.00 77.19 86 GLY A O 1
ATOM 650 N N . ARG A 1 87 ? 20.043 2.609 -15.148 1.00 71.88 87 ARG A N 1
ATOM 651 C CA . ARG A 1 87 ? 20.382 3.872 -14.480 1.00 71.88 87 ARG A CA 1
ATOM 652 C C . ARG A 1 87 ? 19.998 3.793 -13.013 1.00 71.88 87 ARG A C 1
ATOM 654 O O . ARG A 1 87 ? 18.875 3.420 -12.713 1.00 71.88 87 ARG A O 1
ATOM 661 N N . ASP A 1 88 ? 20.919 4.167 -12.133 1.00 74.62 88 ASP A N 1
ATOM 662 C CA . ASP A 1 88 ? 20.697 4.246 -10.686 1.00 74.62 88 ASP A CA 1
ATOM 663 C C . ASP A 1 88 ? 20.185 5.648 -10.315 1.00 74.62 88 ASP A C 1
ATOM 665 O O . ASP A 1 88 ? 20.811 6.651 -10.681 1.00 74.62 88 ASP A O 1
ATOM 669 N N . PHE A 1 89 ? 19.044 5.728 -9.623 1.00 71.19 89 PHE A N 1
ATOM 670 C CA . PHE A 1 89 ? 18.430 6.994 -9.213 1.00 71.19 89 PHE A CA 1
ATOM 671 C C . PHE A 1 89 ? 18.760 7.382 -7.761 1.00 71.19 89 PHE A C 1
ATOM 673 O O . PHE A 1 89 ? 18.301 8.426 -7.302 1.00 71.19 89 PHE A O 1
ATOM 680 N N . LYS A 1 90 ? 19.576 6.606 -7.030 1.00 66.25 90 LYS A N 1
ATOM 681 C CA . LYS A 1 90 ? 19.945 6.873 -5.623 1.00 66.25 90 LYS A CA 1
ATOM 682 C C . LYS A 1 90 ? 21.049 7.925 -5.409 1.00 66.25 90 LYS A C 1
ATOM 684 O O . LYS A 1 90 ? 21.774 7.840 -4.417 1.00 66.25 90 LYS A O 1
ATOM 689 N N . ARG A 1 91 ? 21.204 8.908 -6.297 1.00 53.03 91 ARG A N 1
ATOM 690 C CA . ARG A 1 91 ? 22.190 9.989 -6.105 1.00 53.0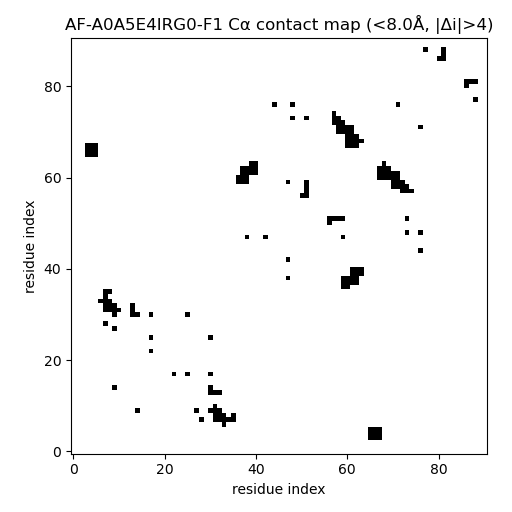3 91 ARG A CA 1
ATOM 691 C C . ARG A 1 91 ? 21.655 11.155 -5.289 1.00 53.03 91 ARG A C 1
ATOM 693 O O . ARG A 1 91 ? 20.527 11.604 -5.578 1.00 53.03 91 ARG A O 1
#

Sequence (91 aa):
MDGETLQGIVTLTDLQKVPDAERDTTNVGQVMARKLYVIAPEDEASAAMKMMSEMGIRRLPVIDSGRLVGIVSREDLVRAMELCTGRDFKR

Radius of gyration: 15.68 Å; Cα contacts (8 Å, |Δi|>4): 92; chains: 1; bounding box: 40×25×44 Å

Mean predicted aligned error: 5.34 Å

pLDDT: mean 89.5, std 10.0, range [49.22, 97.12]

Foldseek 3Di:
DPPFADQFDDDPVLVVVAPPVCNVPDDPSNRGDRPADAAEPPDDLVVVLVCCVVVVHFKHFHDDPRGGPDMDGVVNSQVVCCVVVVDDPPD

Secondary structure (DSSP, 8-state):
--TTB---B--HHHHTTS-GGGTTT--HHHHSB-S---B-TTS-HHHHHHHHHHHT-SEEEEEETTEEEEEEEHHHHHHHHHHHH------

Solvent-accessible surface area (backbone atoms only — not comparable to full-atom values): 5739 Å² total; per-residue (Å²): 126,79,89,54,60,76,76,58,52,77,50,73,76,40,57,69,71,51,54,82,92,46,55,92,77,58,54,66,84,80,51,33,45,66,88,72,72,68,41,49,83,86,55,54,70,66,56,54,53,48,52,28,64,76,69,74,43,60,65,33,46,24,38,53,96,73,23,71,76,48,76,49,42,53,67,58,55,52,51,51,50,26,72,76,66,77,48,84,82,92,119

Nearest PDB structures (foldseek):
  5g5r-assembly1_A  TM=8.623E-01  e=2.244E-08  Archaeoglobus fulgidus
  4fry-assembly1_A  TM=7.874E-01  e=1.732E-07  Burkholderia ambifaria MC40-6
  2rc3-assembly1_D  TM=8.690E-01  e=1.032E-05  Nitrosomonas europaea ATCC 19718
  3fhm-assembly2_B  TM=8.849E-01  e=2.405E-05  Agrobacterium fabrum str. C58
  4esy-assembly1_B  TM=7.914E-01  e=6.763E-06  Sphaerobacter thermophilus DSM 20745